Protein AF-A0A098SBY9-F1 (afdb_monomer)

pLDDT: mean 83.28, std 11.98, range [51.91, 95.06]

Structure (mmCIF, N/CA/C/O backbone):
data_AF-A0A098SBY9-F1
#
_entry.id   AF-A0A098SBY9-F1
#
loop_
_atom_site.group_PDB
_atom_site.id
_atom_site.type_symbol
_atom_site.label_atom_id
_atom_site.label_alt_id
_atom_site.label_comp_id
_atom_site.label_asym_id
_atom_site.label_entity_id
_atom_site.label_seq_id
_atom_site.pdbx_PDB_ins_code
_atom_site.Cartn_x
_atom_site.Cartn_y
_atom_site.Cartn_z
_atom_site.occupancy
_atom_site.B_iso_or_equiv
_atom_site.auth_seq_id
_atom_site.auth_comp_id
_atom_site.auth_asym_id
_atom_site.auth_atom_id
_atom_site.pdbx_PDB_model_num
ATOM 1 N N . MET A 1 1 ? -17.035 -6.864 22.984 1.00 51.91 1 MET A N 1
ATOM 2 C CA . MET A 1 1 ? -16.294 -6.571 21.735 1.00 51.91 1 MET A CA 1
ATOM 3 C C . MET A 1 1 ? -17.158 -7.003 20.558 1.00 51.91 1 MET A C 1
ATOM 5 O O . MET A 1 1 ? -17.348 -8.200 20.370 1.00 51.91 1 MET A O 1
ATOM 9 N N . ASN A 1 2 ? -17.757 -6.058 19.828 1.00 57.59 2 ASN A N 1
ATOM 10 C CA . ASN A 1 2 ? -18.632 -6.378 18.695 1.00 57.59 2 ASN A CA 1
ATOM 11 C C . ASN A 1 2 ? -17.805 -7.125 17.644 1.00 57.59 2 ASN A C 1
ATOM 13 O O . ASN A 1 2 ? -16.858 -6.557 17.101 1.00 57.59 2 ASN A O 1
ATOM 17 N N . LYS A 1 3 ? -18.132 -8.399 17.385 1.00 66.06 3 LYS A N 1
ATOM 18 C CA . LYS A 1 3 ? -17.385 -9.277 16.461 1.00 66.06 3 LYS A CA 1
ATOM 19 C C . LYS A 1 3 ? -17.127 -8.603 15.106 1.00 66.06 3 LYS A C 1
ATOM 21 O O . LYS A 1 3 ? -1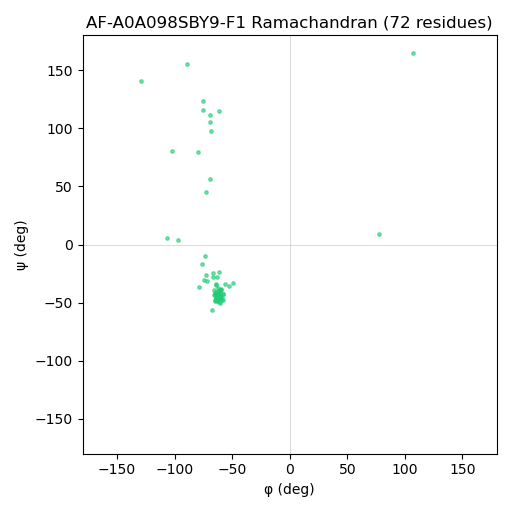6.057 -8.759 14.533 1.00 66.06 3 LYS A O 1
ATOM 26 N N . ASN A 1 4 ? -18.057 -7.758 14.669 1.00 75.50 4 ASN A N 1
ATOM 27 C CA . ASN A 1 4 ? -17.982 -7.007 13.422 1.00 75.50 4 ASN A CA 1
ATOM 28 C C . ASN A 1 4 ? -16.791 -6.031 13.399 1.00 75.50 4 ASN A C 1
ATOM 30 O O . ASN A 1 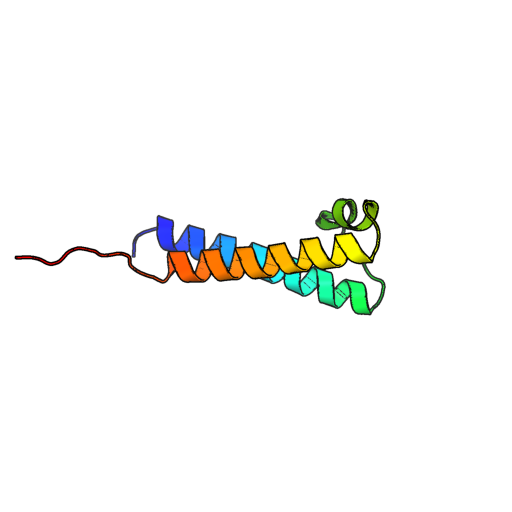4 ? -16.074 -5.983 12.407 1.00 75.50 4 ASN A O 1
ATOM 34 N N . LYS A 1 5 ? -16.503 -5.316 14.498 1.00 75.62 5 LYS A N 1
ATOM 35 C CA . LYS A 1 5 ? -15.371 -4.365 14.572 1.00 75.62 5 LYS A CA 1
ATOM 36 C C . LYS A 1 5 ? -14.016 -5.062 14.460 1.00 75.62 5 LYS A C 1
ATOM 38 O O . LYS A 1 5 ? -13.112 -4.567 13.786 1.00 75.62 5 LYS A O 1
ATOM 43 N N . ALA A 1 6 ? -13.892 -6.230 15.091 1.00 82.56 6 ALA A N 1
ATOM 44 C CA . ALA A 1 6 ? -12.689 -7.049 14.999 1.00 82.56 6 ALA A CA 1
ATOM 45 C C . ALA A 1 6 ? -12.453 -7.537 13.559 1.00 82.56 6 ALA A C 1
ATOM 47 O O . ALA A 1 6 ? -11.326 -7.470 13.074 1.00 82.56 6 ALA A O 1
ATOM 48 N N . ILE A 1 7 ? -13.516 -7.946 12.856 1.00 86.44 7 ILE A N 1
ATOM 49 C CA . ILE A 1 7 ? -13.438 -8.364 11.448 1.00 86.44 7 ILE A CA 1
ATOM 50 C C . ILE A 1 7 ? -13.022 -7.190 10.553 1.00 86.44 7 ILE A C 1
ATOM 52 O O . ILE A 1 7 ? -12.100 -7.348 9.761 1.00 86.44 7 ILE A O 1
ATOM 56 N N . TYR A 1 8 ? -13.618 -6.002 10.707 1.00 86.06 8 TYR A N 1
ATOM 57 C CA . TYR A 1 8 ? -13.231 -4.827 9.910 1.00 86.06 8 TYR A CA 1
ATOM 58 C C . TYR A 1 8 ? -11.774 -4.412 10.136 1.00 86.06 8 TYR A C 1
ATOM 60 O O . TYR A 1 8 ? -11.066 -4.090 9.184 1.00 86.06 8 TYR A O 1
ATOM 68 N N . THR A 1 9 ? -11.298 -4.484 11.380 1.00 87.50 9 THR A N 1
ATOM 69 C CA . THR A 1 9 ? -9.894 -4.196 11.706 1.00 87.50 9 THR A CA 1
ATOM 70 C C . THR A 1 9 ? -8.959 -5.223 11.065 1.00 87.50 9 THR A C 1
ATOM 72 O O . THR A 1 9 ? -7.937 -4.849 10.496 1.00 87.50 9 THR A O 1
ATOM 75 N N . LEU A 1 10 ? -9.318 -6.511 11.115 1.00 90.81 10 LEU A N 1
ATOM 76 C CA . LEU A 1 10 ? -8.541 -7.588 10.500 1.00 90.81 10 LEU A CA 1
ATOM 77 C C . LEU A 1 10 ? -8.472 -7.438 8.975 1.00 90.81 10 LEU A C 1
ATOM 79 O O . LEU A 1 10 ? -7.395 -7.549 8.397 1.00 90.81 10 LEU A O 1
ATOM 83 N N . VAL A 1 11 ? -9.603 -7.146 8.330 1.00 92.25 11 VAL A N 1
ATOM 84 C CA . VAL A 1 11 ? -9.670 -6.917 6.880 1.00 92.25 11 VAL A CA 1
ATOM 85 C C . VAL A 1 11 ? -8.821 -5.708 6.489 1.00 92.25 11 VAL A C 1
ATOM 87 O O . VAL A 1 11 ? -7.987 -5.821 5.591 1.00 92.25 11 VAL A O 1
ATOM 90 N N . GLY A 1 12 ? -8.958 -4.583 7.196 1.00 91.00 12 GLY A N 1
ATOM 91 C CA . GLY A 1 12 ? -8.144 -3.391 6.947 1.00 91.00 12 GLY A CA 1
ATOM 92 C C . GLY A 1 12 ? -6.646 -3.653 7.127 1.00 91.00 12 GLY A C 1
ATOM 93 O O . GLY A 1 12 ? -5.839 -3.196 6.318 1.00 91.00 12 GLY A O 1
ATOM 94 N N . PHE A 1 13 ? -6.271 -4.463 8.120 1.00 92.81 13 PHE A N 1
ATOM 95 C CA . PHE A 1 13 ? -4.883 -4.867 8.352 1.00 92.81 13 PHE A CA 1
ATOM 96 C C . PHE A 1 13 ? -4.321 -5.732 7.224 1.00 92.81 13 PHE A C 1
ATOM 98 O O . PHE A 1 13 ? -3.206 -5.485 6.768 1.00 92.81 13 PHE A O 1
ATOM 105 N N . ILE A 1 14 ? -5.093 -6.702 6.725 1.00 94.31 14 ILE A N 1
ATOM 106 C CA . ILE A 1 14 ? -4.680 -7.536 5.588 1.00 94.31 14 ILE A CA 1
ATOM 107 C C . ILE A 1 14 ? -4.497 -6.678 4.333 1.00 94.31 14 ILE A C 1
ATOM 109 O O . ILE A 1 14 ? -3.485 -6.812 3.651 1.00 94.31 14 ILE A O 1
ATOM 113 N N . ILE A 1 15 ? -5.429 -5.766 4.041 1.00 92.88 15 ILE A N 1
ATOM 114 C CA . ILE A 1 15 ? -5.351 -4.887 2.862 1.00 92.88 15 ILE A CA 1
ATOM 115 C C . ILE A 1 15 ? -4.133 -3.961 2.950 1.00 92.88 15 ILE A C 1
ATOM 117 O O . ILE A 1 15 ? -3.356 -3.874 1.997 1.00 92.88 15 ILE A O 1
ATOM 121 N N . ALA A 1 16 ? -3.936 -3.304 4.098 1.00 93.56 16 ALA A N 1
ATOM 122 C CA . ALA A 1 16 ? -2.793 -2.423 4.315 1.00 93.56 16 ALA A CA 1
ATOM 123 C C . ALA A 1 16 ? -1.466 -3.191 4.234 1.00 93.56 16 ALA A C 1
ATOM 125 O O . ALA A 1 16 ? -0.534 -2.740 3.567 1.00 93.56 16 ALA A O 1
ATOM 126 N N . GLY A 1 17 ? -1.401 -4.373 4.854 1.00 93.62 17 GLY A N 1
ATOM 127 C CA . GLY A 1 17 ? -0.241 -5.258 4.806 1.00 93.62 17 GLY A CA 1
ATOM 128 C C . GLY A 1 17 ? 0.088 -5.716 3.386 1.00 93.62 17 GLY A C 1
ATOM 129 O O . GLY A 1 17 ? 1.234 -5.604 2.964 1.00 93.62 17 GLY A O 1
ATOM 130 N N . LEU A 1 18 ? -0.911 -6.150 2.611 1.00 92.31 18 LEU A N 1
ATOM 131 C CA . LEU A 1 18 ? -0.727 -6.559 1.215 1.00 92.31 18 LEU A CA 1
ATOM 132 C C . LEU A 1 18 ? -0.236 -5.409 0.334 1.00 92.31 18 LEU A C 1
ATOM 134 O O . LEU A 1 18 ? 0.693 -5.601 -0.450 1.00 92.31 18 LEU A O 1
ATOM 138 N N . GLY A 1 19 ? -0.823 -4.217 0.472 1.00 91.00 19 GLY A N 1
ATOM 139 C CA . GLY A 1 19 ? -0.372 -3.030 -0.254 1.00 91.00 19 GLY A CA 1
ATOM 140 C C . GLY A 1 19 ? 1.075 -2.673 0.094 1.00 91.00 19 GLY A C 1
ATOM 141 O O . GLY A 1 19 ? 1.895 -2.461 -0.798 1.00 91.00 19 GLY A O 1
ATOM 142 N N . PHE A 1 20 ? 1.417 -2.693 1.384 1.00 93.25 20 PHE A N 1
ATOM 143 C CA . PHE A 1 20 ? 2.758 -2.375 1.870 1.00 93.25 20 PHE A CA 1
ATOM 144 C C . PHE A 1 20 ? 3.802 -3.384 1.388 1.00 93.25 20 PHE A C 1
ATOM 146 O O . PHE A 1 20 ? 4.818 -2.996 0.808 1.00 93.25 20 PHE A O 1
ATOM 153 N N . SER A 1 21 ? 3.527 -4.683 1.535 1.00 92.81 21 SER A N 1
ATOM 154 C CA . SER A 1 21 ? 4.379 -5.741 0.993 1.00 92.81 21 SER A CA 1
ATOM 155 C C . SER A 1 21 ? 4.539 -5.604 -0.519 1.00 92.81 21 SER A C 1
ATOM 157 O O . SER A 1 21 ? 5.655 -5.714 -1.017 1.00 92.81 21 SER A O 1
ATOM 159 N N . SER A 1 22 ? 3.469 -5.297 -1.259 1.00 91.25 22 SER A N 1
ATOM 160 C CA . SER A 1 22 ? 3.536 -5.108 -2.714 1.00 91.25 22 SER A CA 1
ATOM 161 C C . SER A 1 22 ? 4.516 -4.011 -3.124 1.00 91.25 22 SER A C 1
ATOM 163 O O . SER A 1 22 ? 5.286 -4.198 -4.068 1.00 91.25 22 SER A O 1
ATOM 165 N N . ILE A 1 23 ? 4.520 -2.885 -2.403 1.00 90.62 23 ILE A N 1
ATOM 166 C CA . ILE A 1 23 ? 5.473 -1.800 -2.647 1.00 90.62 23 ILE A CA 1
ATOM 167 C C . ILE A 1 23 ? 6.896 -2.270 -2.348 1.00 90.62 23 ILE A C 1
ATOM 169 O O . ILE A 1 23 ? 7.764 -2.100 -3.199 1.00 90.62 23 ILE A O 1
ATOM 173 N N . ILE A 1 24 ? 7.141 -2.920 -1.206 1.00 92.75 24 ILE A N 1
ATOM 174 C CA . ILE A 1 24 ? 8.481 -3.427 -0.859 1.00 92.75 24 ILE A CA 1
ATOM 175 C C . ILE A 1 24 ? 9.003 -4.397 -1.922 1.00 92.75 24 ILE A C 1
ATOM 177 O O . ILE A 1 24 ? 10.131 -4.251 -2.385 1.00 92.75 24 ILE A O 1
ATOM 181 N N . LEU A 1 25 ? 8.185 -5.365 -2.340 1.00 90.62 25 LEU A N 1
ATOM 182 C CA . LEU A 1 25 ? 8.557 -6.318 -3.386 1.00 90.62 25 LEU A CA 1
ATOM 183 C C . LEU A 1 25 ? 8.882 -5.595 -4.701 1.00 90.62 25 LEU A C 1
ATOM 185 O O . LEU A 1 25 ? 9.877 -5.935 -5.344 1.00 90.62 25 LEU A O 1
ATOM 189 N N . SER A 1 26 ? 8.127 -4.545 -5.047 1.00 86.12 26 SER A N 1
ATOM 190 C CA . SER A 1 26 ? 8.390 -3.757 -6.255 1.00 86.12 26 SER A CA 1
ATOM 191 C C . SER A 1 26 ? 9.742 -3.035 -6.236 1.00 86.12 26 SER A C 1
ATOM 193 O O . SER A 1 26 ? 10.340 -2.870 -7.296 1.00 86.12 26 SER A O 1
ATOM 195 N N . LEU A 1 27 ? 10.275 -2.686 -5.056 1.00 88.06 27 LEU A N 1
ATOM 196 C CA . LEU A 1 27 ? 11.606 -2.071 -4.924 1.00 88.06 27 LEU A CA 1
ATOM 197 C C . LEU A 1 27 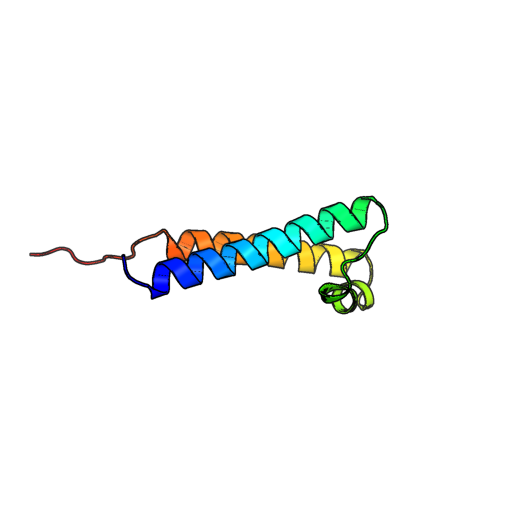? 12.738 -3.028 -5.324 1.00 88.06 27 LEU A C 1
ATOM 199 O O . LEU A 1 27 ? 13.784 -2.581 -5.782 1.00 88.06 27 LEU A O 1
ATOM 203 N N . VAL A 1 28 ? 12.527 -4.337 -5.169 1.00 92.19 28 VAL A N 1
ATOM 204 C CA . VAL A 1 28 ? 13.492 -5.391 -5.534 1.00 92.19 28 VAL A CA 1
ATOM 205 C C . VA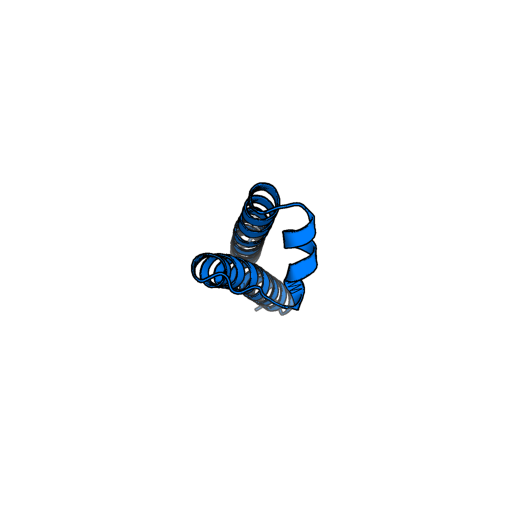L A 1 28 ? 13.180 -5.971 -6.927 1.00 92.19 28 VAL A C 1
ATOM 207 O O . VAL A 1 28 ? 13.820 -6.914 -7.378 1.00 92.19 28 VAL A O 1
ATOM 210 N N . GLY A 1 29 ? 12.184 -5.422 -7.634 1.00 85.69 29 GLY A N 1
ATOM 211 C CA . GLY A 1 29 ? 11.732 -5.915 -8.940 1.00 85.69 29 GLY A CA 1
ATOM 212 C C . GLY A 1 29 ? 10.847 -7.166 -8.877 1.00 85.69 29 GLY A C 1
ATOM 213 O O . GLY A 1 29 ? 10.525 -7.746 -9.914 1.00 85.69 29 GLY A O 1
ATOM 214 N N . ALA A 1 30 ? 10.427 -7.581 -7.681 1.00 87.00 30 ALA A N 1
ATOM 215 C CA . ALA A 1 30 ? 9.497 -8.682 -7.484 1.00 87.00 30 ALA A CA 1
ATOM 216 C C . ALA A 1 30 ? 8.039 -8.190 -7.484 1.00 87.00 30 ALA A C 1
ATOM 218 O O . ALA A 1 30 ? 7.741 -7.033 -7.182 1.00 87.00 30 ALA A O 1
ATOM 219 N N . LYS A 1 31 ? 7.105 -9.085 -7.815 1.00 85.69 31 LYS A N 1
ATOM 220 C CA . LYS A 1 31 ? 5.672 -8.777 -7.905 1.00 85.69 31 LYS A CA 1
ATOM 221 C C . LYS A 1 31 ? 4.867 -9.792 -7.104 1.00 85.69 31 LYS A C 1
ATOM 223 O O . LYS A 1 31 ? 5.167 -10.983 -7.128 1.00 85.69 31 LYS A O 1
ATOM 228 N N . LEU A 1 32 ? 3.829 -9.330 -6.407 1.00 84.38 32 LEU A N 1
ATOM 229 C CA . LEU A 1 32 ? 2.861 -10.231 -5.779 1.00 84.38 32 LEU A CA 1
ATOM 230 C C . LEU A 1 32 ? 1.951 -10.811 -6.854 1.00 84.38 32 LEU A C 1
ATOM 232 O O . LEU A 1 32 ? 1.258 -10.054 -7.526 1.00 84.38 32 LEU A O 1
ATOM 236 N N . SER A 1 33 ? 1.882 -12.138 -6.957 1.00 83.56 33 SER A N 1
ATOM 237 C CA . SER A 1 33 ? 1.071 -12.849 -7.957 1.00 83.56 33 SER A CA 1
ATOM 238 C C . SER A 1 33 ? -0.396 -12.402 -7.957 1.00 83.56 33 SER A C 1
ATOM 240 O O . SER A 1 33 ? -1.005 -12.279 -9.011 1.00 83.56 33 SER A O 1
ATOM 242 N N . PHE A 1 34 ? -0.948 -12.094 -6.778 1.00 80.38 34 PHE A N 1
ATOM 243 C CA . PHE A 1 34 ? -2.326 -11.618 -6.620 1.00 80.38 34 PHE A CA 1
ATOM 244 C C . PHE A 1 34 ? -2.544 -10.170 -7.099 1.00 80.38 34 PHE A C 1
ATOM 246 O O . PHE A 1 34 ? -3.655 -9.812 -7.474 1.00 80.38 34 PHE A O 1
ATOM 253 N N . LEU A 1 35 ? -1.500 -9.333 -7.091 1.00 81.38 35 LEU A N 1
ATOM 254 C CA . LEU A 1 35 ? -1.557 -7.915 -7.482 1.00 81.38 35 LEU A CA 1
ATOM 255 C C . LEU A 1 35 ? -0.903 -7.657 -8.850 1.00 81.38 35 LEU A C 1
ATOM 257 O O . LEU A 1 35 ? -0.804 -6.505 -9.253 1.00 81.38 35 LEU A O 1
ATOM 261 N N . VAL A 1 36 ? -0.474 -8.692 -9.582 1.00 82.56 36 VAL A N 1
ATOM 262 C CA . VAL A 1 36 ? 0.163 -8.541 -10.906 1.00 82.56 36 VAL A CA 1
ATOM 263 C C . VAL A 1 36 ? -0.723 -7.768 -11.887 1.00 82.56 36 VAL A C 1
ATOM 265 O O . VAL A 1 36 ? -0.203 -6.961 -12.646 1.00 82.56 36 VA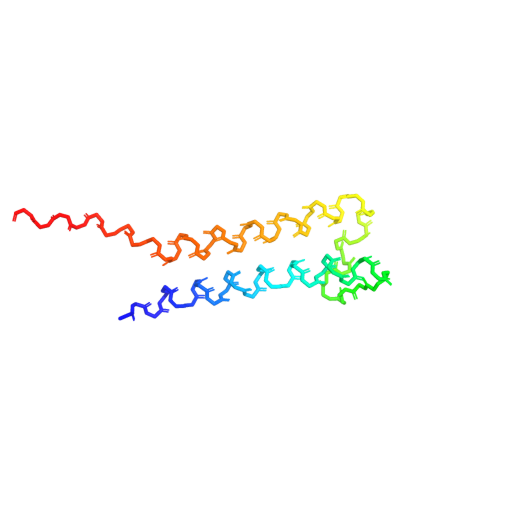L A O 1
ATOM 268 N N . TRP A 1 37 ? -2.048 -7.925 -11.805 1.00 85.56 37 TRP A N 1
ATOM 269 C CA . TRP A 1 37 ? -3.003 -7.195 -12.648 1.00 85.56 37 TRP A CA 1
ATOM 270 C C . TRP A 1 37 ? -2.939 -5.668 -12.464 1.00 85.56 37 TRP A C 1
ATOM 272 O O . TRP A 1 37 ? -3.305 -4.916 -13.361 1.00 85.56 37 TRP A O 1
ATOM 282 N N . ILE A 1 38 ? -2.456 -5.188 -11.312 1.00 81.56 38 ILE A N 1
ATOM 283 C CA . ILE A 1 38 ? -2.238 -3.757 -11.057 1.00 81.56 38 ILE A CA 1
ATOM 284 C C . ILE A 1 38 ? -1.003 -3.258 -11.820 1.00 81.56 38 ILE A C 1
ATOM 286 O O . ILE A 1 38 ? -0.956 -2.101 -12.235 1.00 81.56 38 ILE A O 1
ATOM 290 N N . ASP A 1 39 ? -0.012 -4.127 -12.030 1.00 78.31 39 ASP A N 1
ATOM 291 C CA . ASP A 1 39 ? 1.213 -3.789 -12.754 1.00 78.31 39 ASP A CA 1
ATOM 292 C C . ASP A 1 39 ? 1.003 -3.731 -14.278 1.00 78.31 39 ASP A C 1
ATOM 294 O O . ASP A 1 39 ? 1.816 -3.112 -14.967 1.00 78.31 39 ASP A O 1
ATOM 298 N N . ASP A 1 40 ? -0.088 -4.305 -14.800 1.00 84.12 40 ASP A N 1
ATOM 299 C CA . ASP A 1 40 ? -0.444 -4.252 -16.229 1.00 84.12 40 ASP A CA 1
ATOM 300 C C . ASP A 1 40 ? -0.805 -2.833 -16.694 1.00 84.12 40 ASP A C 1
ATOM 302 O O . ASP A 1 40 ? -0.616 -2.484 -17.858 1.00 84.12 40 ASP A O 1
ATOM 306 N N . PHE A 1 41 ? -1.253 -1.972 -15.775 1.00 79.62 41 PHE A N 1
ATOM 307 C CA . PHE A 1 41 ? -1.517 -0.559 -16.058 1.00 79.62 41 PHE A CA 1
ATOM 308 C C . PHE A 1 41 ? -0.231 0.273 -16.213 1.00 79.62 41 PHE A C 1
ATOM 310 O O . PHE A 1 41 ? -0.294 1.427 -16.635 1.00 79.62 41 PHE A O 1
ATOM 317 N N . GLY A 1 42 ? 0.937 -0.296 -15.892 1.00 84.19 42 GLY A N 1
ATOM 318 C CA . GLY A 1 42 ? 2.241 0.365 -15.920 1.00 84.19 42 GLY A CA 1
ATOM 319 C C . GLY A 1 42 ? 2.794 0.669 -14.524 1.00 84.19 42 GLY A C 1
ATOM 320 O O . GLY A 1 42 ? 2.082 0.654 -13.521 1.00 84.19 42 GLY A O 1
ATO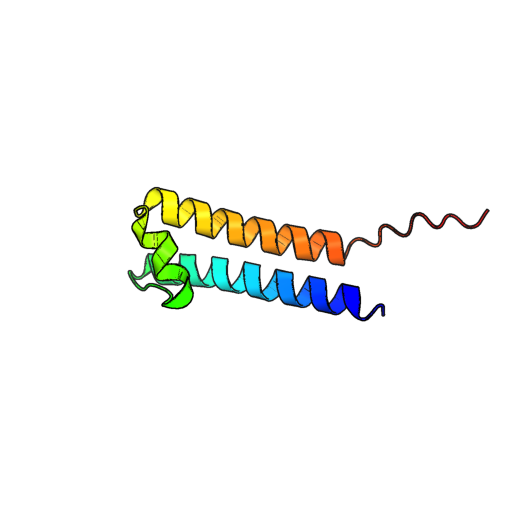M 321 N N . ALA A 1 43 ? 4.094 0.975 -14.449 1.00 82.69 43 ALA A N 1
ATOM 322 C CA . ALA A 1 43 ? 4.813 1.099 -13.176 1.00 82.69 43 ALA A CA 1
ATOM 323 C C . ALA A 1 43 ? 4.284 2.227 -12.265 1.00 82.69 43 ALA A C 1
ATOM 325 O O . ALA A 1 43 ? 4.091 2.026 -11.068 1.00 82.69 43 ALA A O 1
ATOM 326 N N . LEU A 1 44 ? 4.024 3.406 -12.838 1.00 86.00 44 LEU A N 1
ATOM 327 C CA . LEU A 1 44 ? 3.522 4.586 -12.124 1.00 86.00 44 LEU A CA 1
ATOM 328 C C . LEU A 1 44 ? 2.084 4.405 -11.601 1.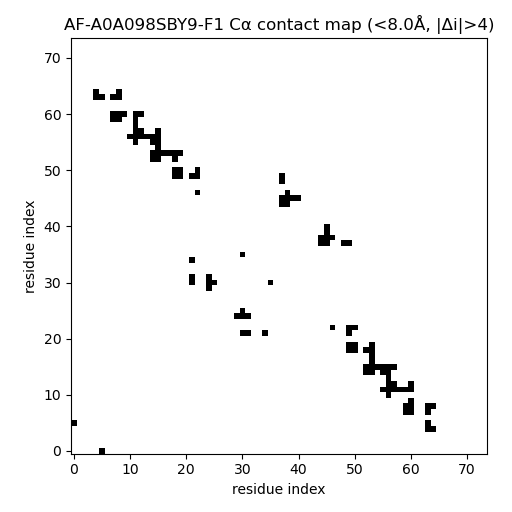00 86.00 44 LEU A C 1
ATOM 330 O O . LEU A 1 44 ? 1.883 4.517 -10.391 1.00 86.00 44 LEU A O 1
ATOM 334 N N . PRO A 1 45 ? 1.083 4.091 -12.447 1.00 87.75 45 PRO A N 1
ATOM 335 C CA . PRO A 1 45 ? -0.278 3.858 -11.967 1.00 87.75 45 PRO A CA 1
ATOM 336 C C . PRO A 1 45 ? -0.361 2.637 -11.044 1.00 87.75 45 PRO A C 1
ATOM 338 O O . PRO A 1 45 ? -1.086 2.685 -10.052 1.00 87.75 45 PRO A O 1
ATOM 341 N N . GLY A 1 46 ? 0.439 1.592 -11.285 1.00 88.94 46 GLY A N 1
ATOM 342 C CA . GLY A 1 46 ? 0.501 0.438 -10.395 1.00 88.94 46 GLY A CA 1
ATOM 343 C C . GLY A 1 46 ? 0.993 0.796 -8.989 1.00 88.94 46 GLY A C 1
ATOM 344 O O . GLY A 1 46 ? 0.414 0.361 -7.993 1.00 88.94 46 GLY A O 1
ATOM 345 N N . PHE A 1 47 ? 2.009 1.658 -8.884 1.00 88.00 47 PHE A N 1
ATOM 346 C CA . PHE A 1 47 ? 2.473 2.194 -7.602 1.00 88.00 47 PHE A CA 1
ATOM 347 C C . PHE A 1 47 ? 1.394 3.028 -6.895 1.00 88.00 47 PHE A C 1
ATOM 349 O O . PHE A 1 47 ? 1.153 2.832 -5.703 1.00 88.00 47 PHE A O 1
ATOM 356 N N . VAL A 1 48 ? 0.698 3.911 -7.621 1.00 93.12 48 VAL A N 1
ATOM 357 C CA . VAL A 1 48 ? -0.374 4.754 -7.059 1.00 93.12 48 VAL A CA 1
ATOM 358 C C . VAL A 1 48 ? -1.527 3.907 -6.520 1.00 93.12 48 VAL A C 1
ATOM 360 O O . VAL A 1 48 ? -2.000 4.154 -5.412 1.00 93.12 48 VAL A O 1
ATOM 363 N N . ILE A 1 49 ? -1.957 2.875 -7.248 1.00 91.50 49 ILE A N 1
ATOM 364 C CA . ILE A 1 49 ? -3.031 1.978 -6.798 1.00 91.50 49 ILE A CA 1
ATOM 365 C C . ILE A 1 49 ? -2.610 1.230 -5.526 1.00 91.50 49 ILE A C 1
ATOM 367 O O . ILE A 1 49 ? -3.383 1.167 -4.570 1.00 91.50 49 ILE A O 1
ATOM 371 N N . LYS A 1 50 ? -1.373 0.718 -5.464 1.00 89.81 50 LYS A N 1
ATOM 372 C CA . LYS A 1 50 ? -0.835 0.074 -4.251 1.00 89.81 50 LYS A CA 1
ATOM 373 C C . LYS A 1 50 ? -0.798 1.044 -3.068 1.00 89.81 50 LYS A C 1
ATOM 375 O O . LYS A 1 50 ? -1.138 0.658 -1.952 1.00 89.81 50 LYS A O 1
ATOM 380 N N . LEU A 1 51 ? -0.453 2.308 -3.309 1.00 93.00 51 LEU A N 1
ATOM 381 C CA . LEU A 1 51 ? -0.485 3.356 -2.289 1.00 93.00 51 LEU A CA 1
ATOM 382 C C . LEU A 1 51 ? -1.914 3.596 -1.775 1.00 93.00 51 LEU A C 1
ATOM 384 O O . LEU A 1 51 ? -2.138 3.641 -0.566 1.00 93.00 51 LEU A O 1
ATOM 388 N N . LEU A 1 52 ? -2.895 3.683 -2.678 1.00 94.31 52 LEU A N 1
ATOM 389 C CA . LEU A 1 52 ? -4.310 3.814 -2.322 1.00 94.31 52 LEU A CA 1
ATOM 390 C C . LEU A 1 52 ? -4.819 2.603 -1.533 1.00 94.31 52 LEU A C 1
ATOM 392 O O . LEU A 1 52 ? -5.576 2.781 -0.580 1.00 94.31 52 LEU A O 1
ATOM 396 N N . MET A 1 53 ? -4.368 1.387 -1.857 1.00 93.00 53 MET A N 1
ATOM 397 C CA . MET A 1 53 ? -4.685 0.193 -1.065 1.00 93.00 53 MET A CA 1
ATOM 398 C C . MET A 1 53 ? -4.200 0.337 0.380 1.00 93.00 53 MET A C 1
ATOM 400 O O . MET A 1 53 ? -4.978 0.101 1.302 1.00 93.00 53 MET A O 1
ATOM 404 N N . ILE A 1 54 ? -2.963 0.797 0.594 1.00 94.56 54 ILE A N 1
ATOM 405 C CA . ILE A 1 54 ? -2.428 1.029 1.946 1.00 94.56 54 ILE A CA 1
ATOM 406 C C . ILE A 1 54 ? -3.274 2.061 2.691 1.00 94.56 54 ILE A C 1
ATOM 408 O O . ILE A 1 54 ? -3.722 1.797 3.806 1.00 94.56 54 ILE A O 1
ATOM 412 N N . ILE A 1 55 ? -3.533 3.211 2.062 1.00 95.06 55 ILE A N 1
ATOM 413 C CA . ILE A 1 55 ? -4.316 4.297 2.666 1.00 95.06 55 ILE A CA 1
ATOM 414 C C . ILE A 1 55 ? -5.719 3.801 3.025 1.00 95.06 55 ILE A C 1
ATOM 416 O O . ILE A 1 55 ? -6.164 3.996 4.151 1.00 95.06 55 ILE A O 1
ATOM 420 N N . SER A 1 56 ? -6.397 3.106 2.111 1.00 93.19 56 SER A N 1
ATOM 421 C CA . SER A 1 56 ? -7.741 2.570 2.351 1.00 93.19 56 SER A CA 1
ATOM 422 C C . SER A 1 56 ? -7.779 1.553 3.497 1.00 93.19 56 SER A C 1
ATOM 424 O O . SER A 1 56 ? -8.684 1.609 4.329 1.00 93.19 56 SER A O 1
ATOM 426 N N . GLY A 1 57 ? -6.773 0.676 3.605 1.00 91.25 57 GLY A N 1
ATOM 427 C CA . GLY A 1 57 ? -6.658 -0.281 4.706 1.00 91.25 57 GLY A CA 1
ATOM 428 C C . GLY A 1 57 ? -6.444 0.409 6.054 1.00 91.25 57 GLY A C 1
ATOM 429 O O . GLY A 1 57 ? -7.102 0.064 7.037 1.00 91.25 57 GLY A O 1
ATOM 430 N N . ILE A 1 58 ? -5.598 1.444 6.093 1.00 91.75 58 ILE A N 1
ATOM 431 C CA . ILE A 1 58 ? -5.381 2.266 7.295 1.00 91.75 58 ILE A CA 1
ATOM 432 C C . ILE A 1 58 ? -6.660 3.016 7.683 1.00 91.75 58 ILE A C 1
ATOM 434 O O . ILE A 1 58 ? -7.033 3.008 8.854 1.00 91.75 58 ILE A O 1
ATOM 438 N N . VAL A 1 59 ? -7.362 3.622 6.720 1.00 92.00 59 VAL A N 1
ATOM 439 C CA . VAL A 1 59 ? -8.642 4.308 6.962 1.00 92.00 59 VAL A CA 1
ATOM 440 C C . VAL A 1 59 ? -9.680 3.333 7.513 1.00 92.00 59 VAL A C 1
ATOM 442 O O . VAL A 1 59 ? -10.364 3.660 8.478 1.00 92.00 59 VAL A O 1
ATOM 445 N N . MET A 1 60 ? -9.767 2.114 6.977 1.00 89.06 60 MET A N 1
ATOM 446 C CA . MET A 1 60 ? -10.677 1.086 7.487 1.00 89.06 60 MET A CA 1
ATOM 447 C C . MET A 1 60 ? -10.346 0.691 8.931 1.00 89.06 60 MET A C 1
ATOM 449 O O . MET A 1 60 ? -11.252 0.594 9.756 1.00 89.06 60 MET A O 1
ATOM 453 N N . ILE A 1 61 ? -9.062 0.516 9.263 1.00 88.75 61 ILE A N 1
ATOM 454 C CA . ILE A 1 61 ? -8.623 0.261 10.645 1.00 88.75 61 ILE A CA 1
ATOM 455 C C . ILE A 1 61 ? -9.008 1.429 11.554 1.00 88.75 61 ILE A C 1
ATOM 457 O O . ILE A 1 61 ? -9.517 1.207 12.651 1.00 88.75 61 ILE A O 1
ATOM 461 N N . TYR A 1 62 ? -8.776 2.662 11.104 1.00 87.56 62 TYR A N 1
ATOM 462 C CA . TYR A 1 62 ? -9.095 3.863 11.864 1.00 87.56 62 TYR A CA 1
ATOM 463 C C . TYR A 1 62 ? -10.597 3.961 12.142 1.00 87.56 62 TYR A C 1
ATOM 465 O O . TYR A 1 62 ? -10.991 4.083 13.297 1.00 87.56 62 TYR A O 1
ATOM 473 N N . LEU A 1 63 ? -11.440 3.804 11.119 1.00 86.31 63 LEU A N 1
ATOM 474 C CA . LEU A 1 63 ? -12.898 3.818 11.263 1.00 86.31 63 LEU A CA 1
ATOM 475 C C . LEU A 1 63 ? -13.417 2.660 12.125 1.00 86.31 63 LEU A C 1
ATOM 477 O O . LEU A 1 63 ? -14.373 2.839 12.869 1.00 86.31 63 LEU A O 1
ATOM 481 N N . ALA A 1 64 ? -12.792 1.481 12.060 1.00 83.88 64 ALA A N 1
ATOM 482 C CA . ALA A 1 64 ? -13.168 0.343 12.897 1.00 83.88 64 ALA A CA 1
ATOM 483 C C . ALA A 1 64 ? -12.773 0.531 14.373 1.00 83.88 64 ALA A C 1
ATOM 485 O O . ALA A 1 64 ? -13.456 0.009 15.261 1.00 83.88 64 ALA A O 1
ATOM 486 N N . ARG A 1 65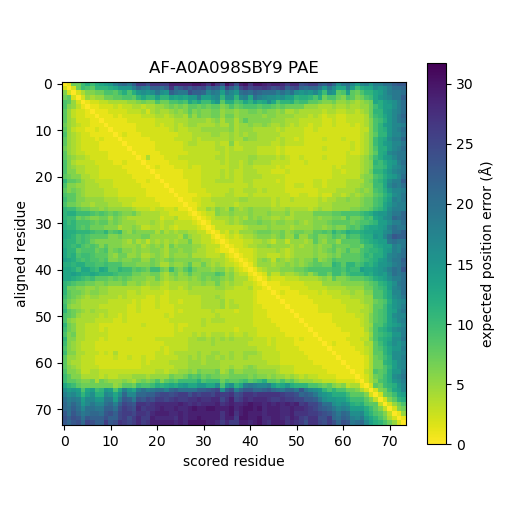 ? -11.675 1.257 14.636 1.00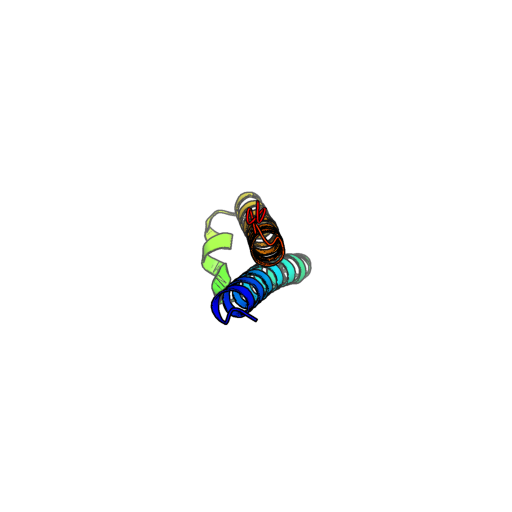 76.56 65 ARG A N 1
ATOM 487 C CA . ARG A 1 65 ? -11.225 1.621 15.988 1.00 76.56 65 ARG A CA 1
ATOM 488 C C . ARG A 1 65 ? -12.002 2.787 16.576 1.00 76.56 65 ARG A C 1
ATOM 490 O O . ARG A 1 65 ? -12.221 2.788 17.784 1.00 76.56 65 ARG A O 1
ATOM 497 N N . THR A 1 66 ? -12.376 3.765 15.759 1.00 75.25 66 THR A N 1
ATOM 498 C CA . THR A 1 66 ? -13.189 4.892 16.202 1.00 75.25 66 THR A CA 1
ATOM 499 C C . THR A 1 66 ? -14.582 4.373 16.515 1.00 75.25 66 THR A C 1
ATOM 501 O O . THR A 1 66 ? -15.372 4.043 15.632 1.00 75.25 66 THR A O 1
ATOM 504 N N . ASP A 1 67 ? -14.879 4.265 17.805 1.00 60.97 67 ASP A N 1
ATOM 505 C CA . ASP A 1 67 ? -16.247 4.104 18.254 1.00 60.97 67 ASP A CA 1
ATOM 506 C C . ASP A 1 67 ? -16.975 5.418 17.961 1.00 60.97 67 ASP A C 1
ATOM 508 O O . ASP A 1 67 ? -16.880 6.368 18.731 1.00 60.97 67 ASP A O 1
ATOM 512 N N . PHE A 1 68 ? -17.701 5.497 16.844 1.00 56.16 68 PHE A N 1
ATOM 513 C CA . PHE A 1 68 ? -18.829 6.426 16.732 1.00 56.16 68 PHE A CA 1
ATOM 514 C C . PHE A 1 68 ? -19.956 5.926 17.655 1.00 56.16 68 PHE A C 1
ATOM 516 O O . PHE A 1 68 ? -21.065 5.645 17.212 1.00 56.16 68 PHE A O 1
ATOM 523 N N . SER A 1 69 ? -19.662 5.763 18.946 1.00 54.12 69 SER A N 1
ATOM 524 C CA . SER A 1 69 ? -20.675 5.661 19.987 1.00 54.12 69 SER A CA 1
ATOM 525 C C . SER A 1 69 ? -21.099 7.099 20.265 1.00 54.12 69 SER A C 1
ATOM 527 O O . SER A 1 69 ? -20.617 7.766 21.173 1.00 54.12 69 SER A O 1
ATOM 529 N N . GLY A 1 70 ? -21.959 7.609 19.382 1.00 55.38 70 GLY A N 1
ATOM 530 C CA . GLY A 1 70 ? -22.814 8.764 19.646 1.00 55.38 70 GLY A CA 1
ATOM 531 C C . GLY A 1 70 ? -23.943 8.384 20.603 1.00 55.38 70 GLY A C 1
ATOM 532 O O . GLY A 1 70 ? -25.100 8.697 20.349 1.00 55.38 70 GLY A O 1
ATOM 533 N N . GLU A 1 71 ? -23.618 7.658 21.667 1.00 56.75 71 GLU A N 1
ATOM 534 C CA . GLU A 1 71 ? -24.521 7.385 22.772 1.00 56.75 71 GLU A CA 1
ATOM 535 C C . GLU A 1 71 ? -24.095 8.323 23.895 1.00 56.75 71 GLU A C 1
ATOM 537 O O . GLU A 1 71 ? -23.350 7.947 24.793 1.00 56.75 71 GLU A O 1
ATOM 542 N N . GLU A 1 72 ? -24.538 9.578 23.806 1.00 59.38 72 GLU A N 1
ATOM 543 C CA . GLU A 1 72 ? -24.784 10.355 25.015 1.00 59.38 72 GLU A CA 1
ATOM 544 C C . GLU A 1 72 ? -26.009 9.720 25.694 1.00 59.38 72 GLU A C 1
ATOM 546 O O . GLU A 1 72 ? -27.107 9.785 25.130 1.00 59.38 72 GLU A O 1
ATOM 551 N N . PRO A 1 73 ? -25.882 9.064 26.864 1.00 56.25 73 PRO A N 1
ATOM 552 C CA . PRO A 1 73 ? -27.042 8.859 27.703 1.00 56.25 73 PRO A CA 1
ATOM 553 C C . PRO A 1 73 ? -27.341 10.200 28.380 1.00 56.25 73 PRO A C 1
ATOM 555 O O . PRO A 1 73 ? -26.514 10.729 29.124 1.00 56.25 73 PRO A O 1
ATOM 558 N N . VAL A 1 74 ? -28.512 10.733 28.033 1.00 55.31 74 VAL A N 1
ATOM 559 C CA . VAL A 1 74 ? -29.231 11.833 28.693 1.00 55.31 74 VAL A CA 1
ATOM 560 C C . VAL A 1 74 ? -29.118 11.838 30.217 1.00 55.31 74 VAL A C 1
ATOM 562 O O . VAL A 1 74 ? -29.170 10.745 30.829 1.00 55.31 74 VAL A O 1
#

Sequence (74 aa):
MNKNKAIYTLVGFIIAGLGFSSIILSLVGAKLSFLVWIDDFGALPGFVIKLLMIISGIVMIYLARTDFSGEEPV

Mean predicted aligned error: 7.53 Å

Organism: NCBI:txid1524460

Radius of gyration: 15.96 Å; Cα contacts (8 Å, |Δi|>4): 63; chains: 1; bounding box: 43×25×45 Å

Foldseek 3Di:
DPVVLVVLLVVLVVQLVVLVVQVVCVVVVHHDPVLVVLCVVPDVSSNVVSVVSNVSSVVSNVVSPDPPPPDPDD

Secondary structure (DSSP, 8-state):
--HHHHHHHHHHHHHHHHHHHHHHHHHTT---GGGHHHHTT-HHHHHHHHHHHHHHHHHHHHHHHS--------

Solvent-accessible surface area (backbone atoms only — not comparable to full-atom values): 4088 Å² total; per-residue (Å²): 130,64,66,65,42,59,50,42,31,51,52,13,48,52,41,21,48,51,20,51,51,43,53,58,35,46,77,76,75,42,75,48,82,91,54,45,76,46,50,74,73,32,73,68,60,24,50,52,52,34,50,49,37,26,50,52,11,49,51,39,30,49,58,42,65,51,75,84,69,84,69,78,82,128